Protein AF-A0AAW5BB51-F1 (afdb_monomer_lite)

Organism: NCBI:txid2867266

Secondary structure (DSSP, 8-state):
-EEE----SS--EEE--S----GGGTTSSHHHHHHHHHHHHHTTT-SEEE----SHHHHHHHHHHT-B----

Radius of gyration: 12.54 Å; chains: 1; bounding box: 33×21×28 Å

InterPro domains:
  IPR000182 GNAT domain [PF13508] (13-68)
  IPR000182 GNAT domain [PS51186] (1-72)
  IPR016181 Acyl-CoA N-acyltransferase [SSF55729] (10-69)
  IPR050769 N-acetyltransferase, camello-type [PTHR13947] (13-71)

Sequence (72 aa):
MCCKNLCGKNPIIGRIRRFYVSKEYRRNGIGSLLVQRIIDEAKRYYKILVLHTDTQQADRFYTSIGFSKENL

Foldseek 3Di:
DKDADDDDPDWQEAEDPDQDDPPVCPPVCPSVVVVVVVVVVCVVPTRMYDYDDPDPVVVVVVVVSPDDPDDD

Structure (mmCIF, N/CA/C/O backbone):
data_AF-A0AAW5BB51-F1
#
_entry.id   AF-A0AAW5BB51-F1
#
loop_
_atom_site.group_PDB
_atom_site.id
_atom_site.type_symbol
_atom_site.label_atom_id
_atom_site.label_alt_id
_atom_site.label_comp_id
_atom_site.label_asym_id
_atom_site.label_entity_id
_atom_site.label_seq_id
_atom_site.pdbx_PDB_ins_code
_atom_site.Cartn_x
_atom_site.Cartn_y
_atom_site.Cartn_z
_atom_site.occupancy
_atom_site.B_iso_or_equiv
_atom_site.auth_seq_id
_atom_site.auth_comp_id
_atom_site.auth_asym_id
_atom_site.auth_atom_id
_atom_site.pdbx_PDB_model_num
ATOM 1 N N . MET A 1 1 ? 6.786 6.020 -0.080 1.00 74.81 1 MET A N 1
ATOM 2 C CA . MET A 1 1 ? 7.257 4.645 0.180 1.00 74.81 1 MET A CA 1
ATOM 3 C C . MET A 1 1 ? 7.366 3.882 -1.122 1.00 74.81 1 MET A C 1
ATOM 5 O O . MET A 1 1 ? 6.644 4.217 -2.059 1.00 74.81 1 MET A O 1
ATOM 9 N N . CYS A 1 2 ? 8.236 2.878 -1.156 1.00 71.19 2 CYS A N 1
ATOM 10 C CA . CYS A 1 2 ? 8.627 2.113 -2.329 1.00 71.19 2 CYS A CA 1
ATOM 11 C C . CYS A 1 2 ? 8.649 0.608 -2.001 1.00 71.19 2 CYS A C 1
ATOM 13 O O . CYS A 1 2 ? 9.021 0.227 -0.897 1.00 71.19 2 CYS A O 1
ATOM 15 N N . CYS A 1 3 ? 8.249 -0.247 -2.937 1.00 68.75 3 CYS A N 1
ATOM 16 C CA . CYS A 1 3 ? 8.487 -1.689 -2.895 1.00 68.75 3 CYS A CA 1
ATOM 17 C C . CYS A 1 3 ? 9.281 -2.050 -4.157 1.00 68.75 3 CYS A C 1
ATOM 19 O O . CYS A 1 3 ? 8.770 -1.887 -5.271 1.00 68.75 3 CYS A O 1
ATOM 21 N N . LYS A 1 4 ? 10.545 -2.463 -3.986 1.00 63.00 4 LYS A N 1
ATOM 22 C CA . LYS A 1 4 ? 11.464 -2.804 -5.082 1.00 63.00 4 LYS A CA 1
ATOM 23 C C . LYS A 1 4 ? 11.645 -4.313 -5.185 1.00 63.00 4 LYS A C 1
ATOM 25 O O . LYS A 1 4 ? 11.939 -4.962 -4.189 1.00 63.00 4 LYS A O 1
ATOM 30 N N . ASN A 1 5 ? 11.609 -4.827 -6.411 1.00 58.78 5 ASN A N 1
ATOM 31 C CA . ASN A 1 5 ? 12.357 -6.019 -6.798 1.00 58.78 5 ASN A CA 1
ATOM 32 C C . ASN A 1 5 ? 13.129 -5.695 -8.094 1.00 58.78 5 ASN A C 1
ATOM 34 O O . ASN A 1 5 ? 12.541 -5.651 -9.169 1.00 58.78 5 ASN A O 1
ATOM 38 N N . LEU A 1 6 ? 14.450 -5.506 -7.956 1.00 45.53 6 LEU A N 1
ATOM 39 C CA . LEU A 1 6 ? 15.500 -5.471 -8.996 1.00 45.53 6 LEU A CA 1
ATOM 40 C C . LEU A 1 6 ? 15.820 -4.157 -9.753 1.00 45.53 6 LEU A C 1
ATOM 42 O O . LEU A 1 6 ? 14.973 -3.355 -10.138 1.00 45.53 6 LEU A O 1
ATOM 46 N N . CYS A 1 7 ? 17.136 -4.017 -9.962 1.00 44.72 7 CYS A N 1
ATOM 47 C CA . CYS A 1 7 ? 17.918 -2.984 -10.645 1.00 44.72 7 CYS A CA 1
ATOM 48 C C . CYS A 1 7 ? 17.550 -2.801 -12.136 1.00 44.72 7 CYS A C 1
ATOM 50 O O . CYS A 1 7 ? 17.299 -3.770 -12.850 1.00 44.72 7 CYS A O 1
ATOM 52 N N . GLY A 1 8 ? 17.574 -1.553 -12.625 1.00 43.06 8 GLY A N 1
ATOM 53 C CA . GLY A 1 8 ? 17.490 -1.217 -14.052 1.00 43.06 8 GLY A CA 1
ATOM 54 C C . GLY A 1 8 ? 17.228 0.274 -14.293 1.00 43.06 8 GLY A C 1
ATOM 55 O O . GLY A 1 8 ? 16.348 0.851 -13.664 1.00 43.06 8 GLY A O 1
ATOM 56 N N . LYS A 1 9 ? 17.976 0.890 -15.222 1.00 53.81 9 LYS A N 1
ATOM 57 C CA . LYS A 1 9 ? 18.051 2.347 -15.487 1.00 53.81 9 LYS A CA 1
ATOM 58 C C . LYS A 1 9 ? 16.756 3.036 -15.984 1.00 53.81 9 LYS A C 1
ATOM 60 O O . LYS A 1 9 ? 16.812 4.198 -16.360 1.00 53.81 9 LYS A O 1
ATOM 65 N N . ASN A 1 10 ? 15.604 2.360 -15.969 1.00 58.00 10 ASN A N 1
ATOM 66 C CA . ASN A 1 10 ? 14.284 2.991 -16.102 1.00 58.00 10 ASN A CA 1
ATOM 67 C C . ASN A 1 10 ? 13.189 2.060 -15.535 1.00 58.00 10 ASN A C 1
ATOM 69 O O . ASN A 1 10 ? 12.770 1.114 -16.212 1.00 58.00 10 ASN A O 1
ATOM 73 N N . PRO A 1 11 ? 12.751 2.245 -14.278 1.00 66.06 11 PRO A N 1
ATOM 74 C CA . PRO A 1 11 ? 11.690 1.427 -13.708 1.00 66.06 11 PRO A CA 1
ATOM 75 C C . PRO A 1 11 ? 10.322 1.867 -14.243 1.00 66.06 11 PRO A C 1
ATOM 77 O O . PRO A 1 11 ? 9.973 3.043 -14.186 1.00 66.06 11 PRO A O 1
ATOM 80 N N . ILE A 1 12 ? 9.507 0.918 -14.716 1.00 85.25 12 ILE A N 1
ATOM 81 C CA . ILE A 1 12 ? 8.071 1.163 -14.895 1.00 85.25 12 ILE A CA 1
ATOM 82 C C . ILE A 1 12 ? 7.484 1.261 -13.482 1.00 85.25 12 ILE A C 1
ATOM 84 O O . ILE A 1 12 ? 7.373 0.249 -12.781 1.00 85.25 12 ILE A O 1
ATOM 88 N N . ILE A 1 13 ? 7.209 2.490 -13.038 1.00 88.62 13 ILE A N 1
ATOM 89 C CA . ILE A 1 13 ? 6.727 2.794 -11.687 1.00 88.62 13 ILE A CA 1
ATOM 90 C C . ILE A 1 13 ? 5.198 2.798 -11.684 1.00 88.62 13 ILE A C 1
ATOM 92 O O . ILE A 1 13 ? 4.565 3.591 -12.380 1.00 88.62 13 ILE A O 1
ATOM 96 N N . GLY A 1 14 ? 4.603 1.942 -10.858 1.00 91.31 14 GLY A N 1
ATOM 97 C CA . GLY A 1 14 ? 3.175 1.962 -10.558 1.00 91.31 14 GLY A CA 1
ATOM 98 C C . GLY A 1 14 ? 2.920 2.718 -9.261 1.00 91.31 14 GLY A C 1
ATOM 99 O O . GLY A 1 14 ? 3.663 2.564 -8.293 1.00 91.31 14 GLY A O 1
ATOM 100 N N . ARG A 1 15 ? 1.863 3.535 -9.205 1.00 92.88 15 ARG A N 1
ATOM 101 C CA . ARG A 1 15 ? 1.484 4.252 -7.979 1.00 92.88 15 ARG A CA 1
ATOM 102 C C . ARG A 1 15 ? 0.164 3.736 -7.424 1.00 92.88 15 ARG A C 1
ATOM 104 O O . ARG A 1 15 ? -0.872 3.886 -8.069 1.00 92.88 15 ARG A O 1
ATOM 111 N N . ILE A 1 16 ? 0.177 3.252 -6.184 1.00 93.31 16 ILE A N 1
ATOM 112 C CA . ILE A 1 16 ? -1.057 2.966 -5.443 1.00 93.31 16 ILE A CA 1
ATOM 113 C C . ILE A 1 16 ? -1.674 4.301 -5.004 1.00 93.31 16 ILE A C 1
ATOM 115 O O . ILE A 1 16 ? -1.013 5.153 -4.401 1.00 93.31 16 ILE A O 1
ATOM 119 N N . ARG A 1 17 ? -2.951 4.515 -5.334 1.00 92.81 17 ARG A N 1
ATOM 120 C CA . ARG A 1 17 ? -3.710 5.728 -4.988 1.00 92.81 17 ARG A CA 1
ATOM 121 C C . ARG A 1 17 ? -5.078 5.340 -4.445 1.00 92.81 17 ARG A C 1
ATOM 123 O O . ARG A 1 17 ? -5.655 4.362 -4.898 1.00 92.81 17 ARG A O 1
ATOM 130 N N . ARG A 1 18 ? -5.607 6.166 -3.536 1.00 90.25 18 ARG A N 1
ATOM 131 C CA . ARG A 1 18 ? -6.972 6.053 -2.991 1.00 90.25 18 ARG A CA 1
ATOM 132 C C . ARG A 1 18 ? -7.298 4.662 -2.420 1.00 90.25 18 ARG A C 1
ATOM 134 O O . ARG A 1 18 ? -8.366 4.120 -2.674 1.00 90.25 18 ARG A O 1
ATOM 141 N N . PHE A 1 19 ? -6.369 4.087 -1.659 1.00 92.19 19 PHE A N 1
ATOM 142 C CA . PHE A 1 19 ? -6.572 2.816 -0.969 1.00 92.19 19 PHE A CA 1
ATOM 143 C C . PHE A 1 19 ? -7.043 3.062 0.466 1.00 92.19 19 PHE A C 1
ATOM 145 O O . PHE A 1 19 ? -6.289 3.603 1.278 1.00 92.19 19 PHE A O 1
ATOM 152 N N . TYR A 1 20 ? -8.277 2.663 0.779 1.00 92.31 20 TYR A N 1
ATOM 153 C CA . TYR A 1 20 ? -8.887 2.893 2.086 1.00 92.31 20 TYR A CA 1
ATOM 154 C C . TYR A 1 20 ? -9.671 1.671 2.558 1.00 92.31 20 TYR A C 1
ATOM 156 O O . TYR A 1 20 ? -10.340 1.003 1.777 1.00 92.31 20 TYR A O 1
ATOM 164 N N . VAL A 1 21 ? -9.631 1.436 3.868 1.00 92.75 21 VAL A N 1
ATOM 165 C CA . VAL A 1 21 ? -10.533 0.517 4.569 1.00 92.75 21 VAL A CA 1
ATOM 166 C C . VAL A 1 21 ? -11.355 1.348 5.548 1.00 92.75 21 VAL A C 1
ATOM 168 O O . VAL A 1 21 ? -10.788 2.143 6.319 1.00 92.75 21 VAL A O 1
ATOM 171 N N . SER A 1 22 ? -12.680 1.179 5.504 1.00 95.00 22 SER A N 1
ATOM 172 C CA . SER A 1 22 ? -13.598 1.833 6.443 1.00 95.00 22 SER A CA 1
ATOM 173 C C . SER A 1 22 ? -13.167 1.552 7.885 1.00 95.00 22 SER A C 1
ATOM 175 O O . SER A 1 22 ? -12.683 0.463 8.195 1.00 95.00 22 SER A O 1
ATOM 177 N N . LYS A 1 23 ? -13.297 2.554 8.763 1.00 93.38 23 LYS A N 1
ATOM 178 C CA . LYS A 1 23 ? -12.783 2.515 10.142 1.00 93.38 23 LYS A CA 1
ATOM 179 C C . LYS A 1 23 ? -13.293 1.295 10.914 1.00 93.38 23 LYS A C 1
ATOM 181 O O . LYS A 1 23 ? -12.504 0.670 11.617 1.00 93.38 23 LYS A O 1
ATOM 186 N N . GLU A 1 24 ? -14.562 0.949 10.723 1.00 96.81 24 GLU A N 1
ATOM 187 C CA . GLU A 1 24 ? -15.253 -0.182 11.361 1.00 96.81 24 GLU A CA 1
ATOM 188 C C . GLU A 1 24 ? -14.640 -1.540 10.993 1.00 96.81 24 GLU A C 1
ATOM 190 O O . GLU A 1 24 ? -14.677 -2.476 11.782 1.00 96.81 24 GLU A O 1
ATOM 195 N N . TYR A 1 25 ? -13.994 -1.629 9.828 1.00 94.50 25 TYR A N 1
ATOM 196 C CA . TYR A 1 25 ? -13.441 -2.868 9.281 1.00 94.50 25 TYR A CA 1
ATOM 197 C C . TYR A 1 25 ? -11.913 -2.965 9.431 1.00 94.50 25 TYR A C 1
ATOM 199 O O . TYR A 1 25 ? -11.295 -3.947 9.009 1.00 94.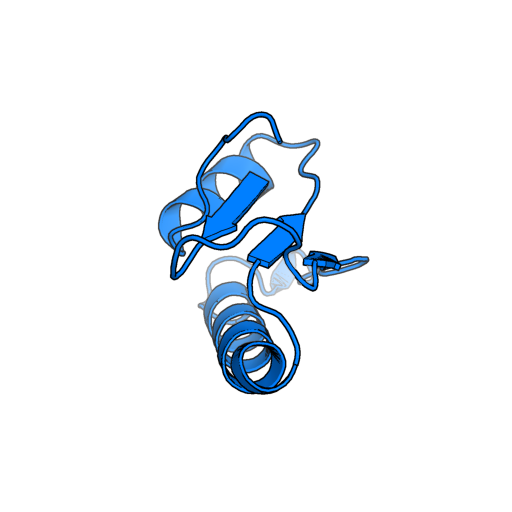50 25 TYR A O 1
ATOM 207 N N . ARG A 1 26 ? -11.256 -1.970 10.042 1.00 93.38 26 ARG A N 1
ATOM 208 C CA . ARG A 1 26 ? -9.797 -1.986 10.252 1.00 93.38 26 ARG A CA 1
ATOM 209 C C . ARG A 1 26 ? -9.389 -3.021 11.301 1.00 93.38 26 ARG A C 1
ATOM 211 O O . ARG A 1 26 ? -10.151 -3.344 12.200 1.00 93.38 26 ARG A O 1
ATOM 218 N N . ARG A 1 27 ? -8.127 -3.467 11.223 1.00 91.62 27 ARG A N 1
ATOM 219 C CA . ARG A 1 27 ? -7.505 -4.471 12.116 1.00 91.62 27 ARG A CA 1
ATOM 220 C C . ARG A 1 27 ? -8.078 -5.894 12.003 1.00 91.62 27 ARG A C 1
ATOM 222 O O . ARG A 1 27 ? -7.724 -6.739 12.807 1.00 91.62 27 ARG A O 1
ATOM 229 N N . ASN A 1 28 ? -8.851 -6.171 10.951 1.00 94.50 28 ASN A N 1
ATOM 230 C CA . ASN A 1 28 ? -9.342 -7.511 10.598 1.00 94.50 28 ASN A CA 1
ATOM 231 C C . ASN A 1 28 ? -8.577 -8.141 9.412 1.00 94.50 28 ASN A C 1
ATOM 233 O O . ASN A 1 28 ? -9.110 -8.980 8.700 1.00 94.50 28 ASN A O 1
ATOM 237 N N . GLY A 1 29 ? -7.366 -7.668 9.097 1.00 94.75 29 GLY A N 1
ATOM 238 C CA . GLY A 1 29 ? -6.555 -8.192 7.981 1.00 94.75 29 GLY A CA 1
ATOM 239 C C . GLY A 1 29 ? -7.003 -7.796 6.562 1.00 94.75 29 GLY A C 1
ATOM 240 O O . GLY A 1 29 ? -6.224 -7.950 5.626 1.00 94.75 29 GLY A O 1
ATOM 241 N N . ILE A 1 30 ? -8.192 -7.204 6.392 1.00 96.00 30 ILE A N 1
ATOM 242 C CA . ILE A 1 30 ? -8.761 -6.809 5.083 1.00 96.00 30 ILE A CA 1
ATOM 243 C C . ILE A 1 30 ? -7.799 -5.934 4.269 1.00 96.00 30 ILE A C 1
ATOM 245 O O . ILE A 1 30 ? -7.588 -6.168 3.083 1.00 96.00 30 ILE A O 1
ATOM 249 N N . GLY A 1 31 ? -7.188 -4.933 4.910 1.00 95.81 31 GLY A N 1
ATOM 250 C CA . GLY A 1 31 ? -6.239 -4.045 4.239 1.00 95.81 31 GLY A CA 1
ATOM 251 C C . GLY A 1 31 ? -5.049 -4.810 3.661 1.00 95.81 31 GLY A C 1
ATOM 252 O O . GLY A 1 31 ? -4.712 -4.624 2.495 1.00 95.81 31 GLY A O 1
ATOM 253 N N . SER A 1 32 ? -4.444 -5.692 4.457 1.00 96.00 32 SER A N 1
ATOM 254 C CA . SER A 1 32 ? -3.294 -6.492 4.035 1.00 96.00 32 SER A CA 1
ATOM 255 C C . SER A 1 32 ? -3.660 -7.429 2.886 1.00 96.00 32 SER A C 1
ATOM 257 O O . SER A 1 32 ? -2.931 -7.483 1.901 1.00 96.00 32 SER A O 1
ATOM 259 N N . LEU A 1 33 ? -4.821 -8.091 2.967 1.00 96.75 33 LEU A N 1
ATOM 260 C CA . LEU A 1 33 ? -5.322 -8.976 1.912 1.00 96.75 33 LEU A CA 1
ATOM 261 C C . 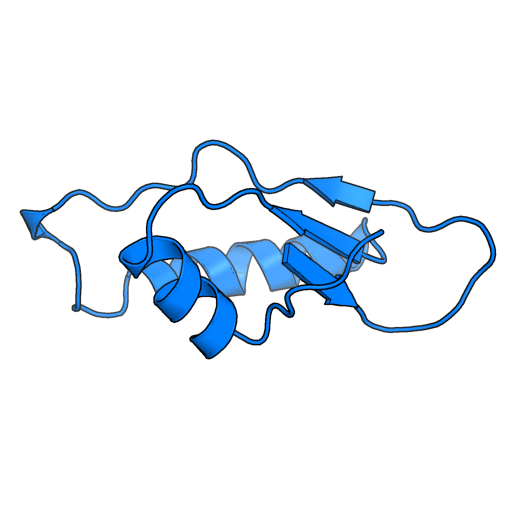LEU A 1 33 ? -5.470 -8.238 0.572 1.00 96.75 33 LEU A C 1
ATOM 263 O O . LEU A 1 33 ? -4.987 -8.705 -0.460 1.00 96.75 33 LEU A O 1
ATOM 267 N N . LEU A 1 34 ? -6.107 -7.064 0.588 1.00 96.25 34 LEU A N 1
ATOM 268 C CA . LEU A 1 34 ? -6.332 -6.277 -0.623 1.00 96.25 34 LEU A CA 1
ATOM 269 C C . LEU A 1 34 ? -5.023 -5.731 -1.209 1.00 96.25 34 LEU A C 1
ATOM 271 O O . LEU A 1 34 ? -4.820 -5.810 -2.420 1.00 96.25 34 LEU A O 1
ATOM 275 N N . VAL A 1 35 ? -4.121 -5.199 -0.374 1.00 95.69 35 VAL A N 1
ATOM 276 C CA . VAL A 1 35 ? -2.819 -4.696 -0.849 1.00 95.69 35 VAL A CA 1
ATOM 277 C C . VAL A 1 35 ? -1.983 -5.825 -1.437 1.00 95.69 35 VAL A C 1
ATOM 279 O O . VAL A 1 35 ? -1.385 -5.630 -2.492 1.00 95.69 35 VAL A O 1
ATOM 282 N N . GLN A 1 36 ? -1.971 -7.003 -0.812 1.00 95.62 36 GLN A N 1
ATOM 283 C CA . GLN A 1 36 ? -1.237 -8.153 -1.332 1.00 95.62 36 GLN A CA 1
ATOM 284 C C . GLN A 1 36 ? -1.729 -8.533 -2.732 1.00 95.62 36 GLN A C 1
ATOM 286 O O . GLN A 1 36 ? -0.925 -8.672 -3.652 1.00 95.62 36 GLN A O 1
ATOM 291 N N . ARG A 1 37 ? -3.053 -8.581 -2.932 1.00 96.44 37 ARG A N 1
ATOM 292 C CA . ARG A 1 37 ? -3.641 -8.849 -4.249 1.00 96.44 37 ARG A CA 1
ATOM 293 C C . ARG A 1 37 ? -3.256 -7.792 -5.289 1.00 96.44 37 ARG A C 1
ATOM 295 O O . ARG A 1 37 ? -2.941 -8.144 -6.423 1.00 96.44 37 ARG A O 1
ATOM 302 N N . ILE A 1 38 ? -3.254 -6.511 -4.908 1.00 95.00 38 ILE A N 1
ATOM 303 C CA . ILE A 1 38 ? -2.812 -5.411 -5.782 1.00 95.00 38 ILE A CA 1
ATOM 304 C C . ILE A 1 38 ? -1.343 -5.592 -6.174 1.00 95.00 38 ILE A C 1
ATOM 306 O O . ILE A 1 38 ? -1.010 -5.459 -7.349 1.00 95.00 38 ILE A O 1
ATOM 310 N N . ILE A 1 39 ? -0.471 -5.900 -5.209 1.00 94.38 39 ILE A N 1
ATOM 311 C CA . ILE A 1 39 ? 0.956 -6.138 -5.452 1.00 94.38 39 ILE A CA 1
ATOM 312 C C . ILE A 1 39 ? 1.141 -7.303 -6.428 1.00 94.38 39 ILE A C 1
ATOM 314 O O . ILE A 1 39 ? 1.916 -7.184 -7.376 1.00 94.38 39 ILE A O 1
ATOM 318 N N . ASP A 1 40 ? 0.427 -8.408 -6.223 1.00 95.00 40 ASP A N 1
ATOM 319 C CA . ASP A 1 40 ? 0.579 -9.611 -7.042 1.00 95.00 40 ASP A CA 1
ATOM 320 C C . ASP A 1 40 ? 0.165 -9.399 -8.502 1.00 95.00 40 ASP A C 1
ATOM 322 O O . ASP A 1 40 ? 0.847 -9.883 -9.406 1.00 95.00 40 ASP A O 1
ATOM 326 N N . GLU A 1 41 ? -0.883 -8.615 -8.756 1.00 94.75 41 GLU A N 1
ATOM 327 C CA . GLU A 1 41 ? -1.245 -8.217 -10.121 1.00 94.75 41 GLU A CA 1
ATOM 328 C C . GLU A 1 41 ? -0.262 -7.193 -10.705 1.00 94.75 41 GLU A C 1
ATOM 330 O O . GLU A 1 41 ? 0.176 -7.313 -11.851 1.00 94.75 41 GLU A O 1
ATOM 335 N N . ALA A 1 42 ? 0.149 -6.204 -9.911 1.00 92.88 42 ALA A N 1
ATOM 336 C CA . ALA A 1 42 ? 1.039 -5.139 -10.356 1.00 92.88 42 ALA A CA 1
ATOM 337 C C . ALA A 1 42 ? 2.437 -5.629 -10.762 1.00 92.88 42 ALA A C 1
ATOM 339 O O . ALA A 1 42 ? 3.037 -5.028 -11.654 1.00 92.88 42 ALA A O 1
ATOM 340 N N . LYS A 1 43 ? 2.935 -6.731 -10.180 1.00 89.94 43 LYS A N 1
ATOM 341 C CA . LYS A 1 43 ? 4.211 -7.374 -10.564 1.00 89.94 43 LYS A CA 1
ATOM 342 C C . LYS A 1 43 ? 4.305 -7.693 -12.061 1.00 89.94 43 LYS A C 1
ATOM 344 O O . LYS A 1 43 ? 5.408 -7.781 -12.591 1.00 89.94 43 LYS A O 1
ATOM 349 N N . ARG A 1 44 ? 3.170 -7.859 -12.748 1.00 91.81 44 ARG A N 1
ATOM 350 C CA . ARG A 1 44 ? 3.115 -8.137 -14.194 1.00 91.81 44 ARG A CA 1
ATOM 351 C C . ARG A 1 44 ? 3.433 -6.912 -15.056 1.00 91.81 44 ARG A C 1
ATOM 353 O O . ARG A 1 44 ? 3.815 -7.070 -16.209 1.00 91.81 44 ARG A O 1
ATOM 360 N N . TYR A 1 45 ? 3.265 -5.708 -14.508 1.00 90.12 45 TYR A N 1
ATOM 361 C CA . TYR A 1 45 ? 3.313 -4.447 -15.257 1.00 90.12 45 TYR A CA 1
ATOM 362 C C . TYR A 1 45 ? 4.381 -3.479 -14.741 1.00 90.12 45 TYR A C 1
ATOM 364 O O . TYR A 1 45 ? 4.913 -2.679 -15.507 1.00 90.12 45 TYR A O 1
ATOM 372 N N . TYR A 1 46 ? 4.699 -3.539 -13.446 1.00 89.94 46 TYR A N 1
ATOM 373 C CA . TYR A 1 46 ? 5.531 -2.559 -12.758 1.00 89.94 46 TYR A CA 1
ATOM 374 C C . TYR A 1 46 ? 6.727 -3.223 -12.082 1.00 89.94 46 TYR A C 1
ATOM 376 O O . TYR A 1 46 ? 6.602 -4.264 -11.441 1.00 89.94 46 TYR A O 1
ATOM 384 N N . LYS A 1 47 ? 7.890 -2.570 -12.176 1.00 88.00 47 LYS A N 1
ATOM 385 C CA . LYS A 1 47 ? 9.114 -2.985 -11.466 1.00 88.00 47 LYS A CA 1
ATOM 386 C C . LYS A 1 47 ? 9.192 -2.404 -10.058 1.00 88.00 47 LYS A C 1
ATOM 388 O O . LYS A 1 47 ? 9.842 -2.962 -9.179 1.00 88.00 47 LYS A O 1
ATOM 393 N N . ILE A 1 48 ? 8.548 -1.255 -9.867 1.00 88.38 48 ILE A N 1
ATOM 394 C CA . ILE A 1 48 ? 8.525 -0.533 -8.604 1.00 88.38 48 ILE A CA 1
ATOM 395 C C . ILE A 1 48 ? 7.094 -0.099 -8.328 1.00 88.38 48 ILE A C 1
ATOM 397 O O . ILE A 1 48 ? 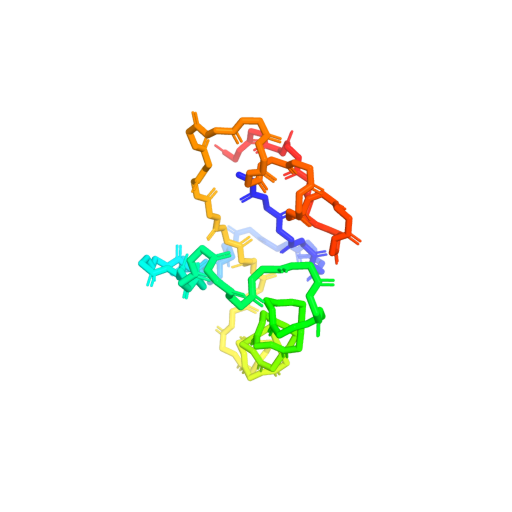6.443 0.491 -9.193 1.00 88.38 48 ILE A O 1
ATOM 401 N N . LEU A 1 49 ? 6.629 -0.345 -7.106 1.00 92.19 49 LEU A N 1
ATOM 402 C CA . LEU A 1 49 ? 5.400 0.253 -6.604 1.00 92.19 49 LEU A CA 1
ATOM 403 C C . LEU A 1 49 ? 5.708 1.359 -5.612 1.00 92.19 49 LEU A C 1
ATOM 405 O O . LEU A 1 49 ? 6.447 1.153 -4.651 1.00 92.19 49 LEU A O 1
ATOM 409 N N . VAL A 1 50 ? 5.088 2.517 -5.820 1.00 93.06 50 VAL A N 1
ATOM 410 C CA . VAL A 1 50 ? 5.186 3.660 -4.915 1.00 93.06 50 VAL A CA 1
ATOM 411 C C . VAL A 1 50 ? 3.833 4.042 -4.341 1.00 93.06 50 VAL A C 1
ATOM 413 O O . VAL A 1 50 ? 2.781 3.871 -4.959 1.00 93.06 50 VAL A O 1
ATOM 416 N N . LEU A 1 51 ? 3.865 4.617 -3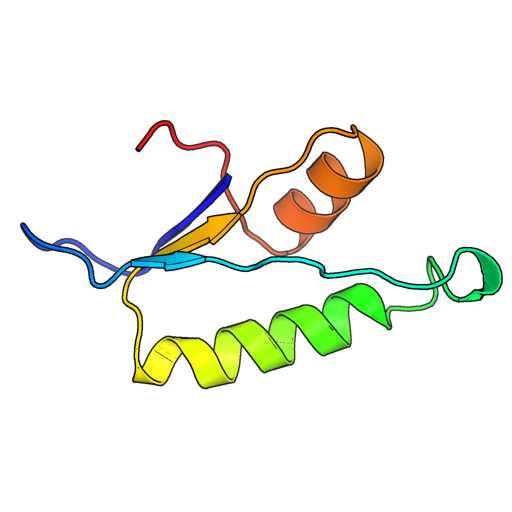.146 1.00 93.75 51 LEU A N 1
ATOM 417 C CA . LEU A 1 51 ? 2.698 5.203 -2.501 1.00 93.75 51 LEU A CA 1
ATOM 418 C C . LEU A 1 51 ? 3.098 6.371 -1.609 1.00 93.75 51 LEU A C 1
ATOM 420 O O . LEU A 1 51 ? 4.256 6.506 -1.198 1.00 93.75 51 LEU A O 1
ATOM 424 N N . HIS A 1 52 ? 2.115 7.208 -1.307 1.00 91.69 52 HIS A N 1
ATOM 425 C CA . HIS A 1 52 ? 2.253 8.298 -0.356 1.00 91.69 52 HIS A CA 1
ATOM 426 C C . HIS A 1 52 ? 1.415 7.993 0.884 1.00 91.69 52 HIS A C 1
ATOM 428 O O . HIS A 1 52 ? 0.262 7.581 0.762 1.00 91.69 52 HIS A O 1
ATOM 434 N N . THR A 1 53 ? 2.009 8.207 2.052 1.00 90.44 53 THR A N 1
ATOM 435 C CA . THR A 1 53 ? 1.356 8.132 3.359 1.00 90.44 53 THR A CA 1
ATOM 436 C C . THR A 1 53 ? 1.572 9.449 4.080 1.00 90.44 53 THR A C 1
ATOM 438 O O . THR A 1 53 ? 2.705 9.908 4.185 1.00 90.44 53 THR A O 1
ATOM 441 N N . ASP A 1 54 ? 0.499 9.999 4.621 1.00 91.00 54 ASP A N 1
ATOM 442 C CA . ASP A 1 54 ? 0.456 11.236 5.404 1.00 91.00 54 ASP A CA 1
ATOM 443 C C . ASP A 1 54 ? 0.152 10.978 6.893 1.00 91.00 54 ASP A C 1
ATOM 445 O O . ASP A 1 54 ? 0.198 11.890 7.713 1.00 91.00 54 ASP A O 1
ATOM 449 N N . THR A 1 55 ? -0.124 9.724 7.272 1.00 92.38 55 THR A N 1
ATOM 450 C CA . THR A 1 55 ? -0.432 9.335 8.655 1.00 92.38 55 THR A CA 1
ATOM 451 C C . THR A 1 55 ? 0.504 8.246 9.171 1.00 92.38 55 THR A C 1
ATOM 453 O O . THR A 1 55 ? 0.851 7.307 8.455 1.00 92.38 55 THR A O 1
ATOM 456 N N . GLN A 1 56 ? 0.833 8.296 10.468 1.00 93.88 56 GLN A N 1
ATOM 457 C CA . GLN A 1 56 ? 1.623 7.252 11.142 1.00 93.88 56 GLN A CA 1
ATOM 458 C C . GLN A 1 56 ? 0.943 5.870 11.129 1.00 93.88 56 GLN A C 1
ATOM 460 O O . GLN A 1 56 ? 1.602 4.839 11.260 1.00 93.88 56 GLN A O 1
ATOM 465 N N . GLN A 1 57 ? -0.390 5.824 11.024 1.00 92.56 57 GLN A N 1
ATOM 466 C CA . GLN A 1 57 ? -1.122 4.562 10.903 1.00 92.56 57 GLN A CA 1
ATOM 467 C C . GLN A 1 57 ? -0.878 3.921 9.535 1.00 92.56 57 GLN A C 1
ATOM 469 O O . GLN A 1 57 ? -0.552 2.737 9.479 1.00 92.56 57 GLN A O 1
ATOM 474 N N . ALA A 1 58 ? -1.005 4.695 8.452 1.00 92.38 58 ALA A N 1
ATOM 475 C CA . ALA A 1 58 ? -0.716 4.205 7.108 1.00 92.38 58 ALA A CA 1
ATOM 476 C C . ALA A 1 58 ? 0.767 3.838 6.961 1.00 92.38 58 ALA A C 1
ATOM 478 O O . ALA A 1 58 ? 1.086 2.811 6.371 1.00 92.38 58 ALA A O 1
ATOM 479 N N . ASP A 1 59 ? 1.654 4.633 7.561 1.00 93.44 59 ASP A N 1
ATOM 480 C CA . ASP A 1 59 ? 3.094 4.389 7.570 1.00 93.44 59 ASP A CA 1
ATOM 481 C C . ASP A 1 59 ? 3.448 3.012 8.158 1.00 93.44 59 ASP A C 1
ATOM 483 O O . ASP A 1 59 ? 4.082 2.185 7.497 1.00 93.44 59 ASP A O 1
ATOM 487 N N . ARG A 1 60 ? 2.950 2.718 9.367 1.00 94.19 60 ARG A N 1
ATOM 488 C CA . ARG A 1 60 ? 3.139 1.413 10.020 1.00 94.19 60 ARG A CA 1
ATOM 489 C C . ARG A 1 60 ? 2.525 0.270 9.220 1.00 94.19 60 ARG A C 1
ATOM 491 O O . ARG A 1 60 ? 3.145 -0.780 9.082 1.00 94.19 60 ARG A O 1
ATOM 498 N N . PHE A 1 61 ? 1.329 0.483 8.677 1.00 94.75 61 PHE A N 1
ATOM 499 C CA . PHE A 1 61 ? 0.633 -0.512 7.869 1.00 94.75 61 PHE A CA 1
ATOM 500 C C . PHE A 1 61 ? 1.446 -0.906 6.628 1.00 94.75 61 PHE A C 1
ATOM 502 O O . PHE A 1 61 ? 1.762 -2.080 6.459 1.00 94.75 61 PHE A O 1
ATOM 509 N N . TYR A 1 62 ? 1.861 0.050 5.797 1.00 95.25 62 TYR A N 1
ATOM 510 C CA . TYR A 1 62 ? 2.614 -0.276 4.584 1.00 95.25 62 TYR A CA 1
ATOM 511 C C . TYR A 1 62 ? 4.030 -0.780 4.879 1.00 95.25 62 TYR A C 1
ATOM 513 O O . TYR A 1 62 ? 4.499 -1.683 4.186 1.00 95.25 62 TYR A O 1
ATOM 521 N N . THR A 1 63 ? 4.674 -0.290 5.943 1.00 94.31 63 THR A N 1
ATOM 522 C CA . THR A 1 63 ? 5.969 -0.834 6.385 1.00 94.31 63 THR A CA 1
ATOM 523 C C . THR A 1 63 ? 5.840 -2.305 6.796 1.00 94.31 63 THR A C 1
ATOM 525 O O . THR A 1 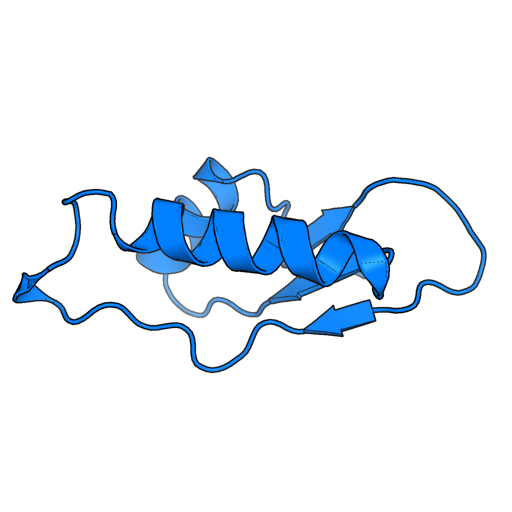63 ? 6.665 -3.1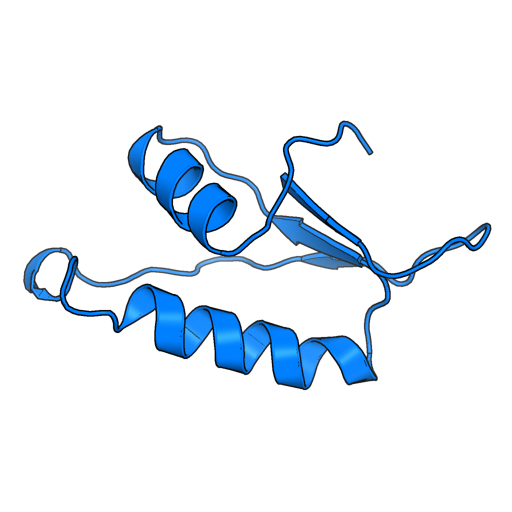18 6.392 1.00 94.31 63 THR A O 1
ATOM 528 N N . SER A 1 64 ? 4.767 -2.691 7.502 1.00 93.88 64 SER A N 1
ATOM 529 C CA . SER A 1 64 ? 4.520 -4.102 7.860 1.00 93.88 64 SER A CA 1
ATOM 530 C C . SER A 1 64 ? 4.257 -5.027 6.665 1.00 93.88 64 SER A C 1
ATOM 532 O O . SER A 1 64 ? 4.408 -6.236 6.790 1.00 93.88 64 SER A O 1
ATOM 534 N N . ILE A 1 65 ? 3.884 -4.470 5.508 1.00 92.94 65 ILE A N 1
ATOM 535 C CA . ILE A 1 65 ? 3.671 -5.217 4.256 1.00 92.94 65 ILE A CA 1
ATOM 536 C C . ILE A 1 65 ? 4.985 -5.367 3.466 1.00 92.94 65 ILE A C 1
ATOM 538 O O . ILE A 1 65 ? 5.063 -6.168 2.538 1.00 92.94 65 ILE A O 1
ATOM 542 N N . GLY A 1 66 ? 6.036 -4.627 3.835 1.00 91.75 66 GLY A N 1
ATOM 543 C CA . GLY A 1 66 ? 7.342 -4.665 3.171 1.00 91.75 66 GLY A CA 1
ATOM 544 C C . GLY A 1 66 ? 7.628 -3.471 2.259 1.00 91.75 66 GLY A C 1
ATOM 545 O O . GLY A 1 66 ? 8.577 -3.515 1.477 1.00 91.75 66 GLY A O 1
ATOM 546 N N . PHE A 1 67 ? 6.842 -2.390 2.340 1.00 92.94 67 PHE A N 1
ATOM 547 C CA . PHE A 1 67 ? 7.244 -1.120 1.733 1.00 92.94 67 PHE A CA 1
ATOM 548 C C . PHE A 1 67 ? 8.337 -0.447 2.568 1.00 92.94 67 PHE A C 1
ATOM 550 O O . PHE A 1 67 ? 8.271 -0.408 3.794 1.00 92.94 67 PHE A O 1
ATOM 557 N N . SER A 1 68 ? 9.307 0.163 1.896 1.00 91.44 68 SER A N 1
ATOM 558 C CA . SER A 1 68 ? 10.389 0.928 2.507 1.00 91.44 68 SER A CA 1
ATOM 559 C C . SER A 1 68 ? 10.230 2.433 2.263 1.00 91.44 68 SER A C 1
ATOM 561 O O . SER A 1 68 ? 9.633 2.895 1.280 1.00 91.44 68 SER A O 1
ATOM 563 N N . LYS A 1 69 ? 10.765 3.241 3.182 1.00 85.25 69 LYS A N 1
ATOM 564 C CA . LYS A 1 69 ? 10.865 4.699 3.033 1.00 85.25 69 LYS A CA 1
ATOM 565 C C . LYS A 1 69 ? 12.117 5.037 2.229 1.00 85.25 69 LYS A C 1
ATOM 567 O O . LYS A 1 69 ? 13.098 5.524 2.770 1.00 85.25 69 LYS A O 1
ATOM 572 N N . GLU A 1 70 ? 12.105 4.717 0.946 1.00 73.44 70 GLU A N 1
ATOM 573 C CA . GLU A 1 70 ? 13.149 5.186 0.040 1.00 73.44 70 GLU A CA 1
ATOM 574 C C . GLU A 1 70 ? 12.778 6.553 -0.526 1.00 73.44 70 GLU A C 1
ATOM 576 O O . GLU A 1 70 ? 11.636 6.772 -0.946 1.00 73.44 70 GLU A O 1
ATOM 581 N N . ASN A 1 71 ? 13.767 7.443 -0.557 1.00 57.03 71 ASN A N 1
ATOM 582 C CA . ASN A 1 71 ? 13.745 8.605 -1.429 1.00 57.03 71 ASN A CA 1
ATOM 583 C C . ASN A 1 71 ? 14.085 8.093 -2.836 1.00 57.03 71 ASN A C 1
ATOM 585 O O . ASN A 1 71 ? 15.165 7.540 -3.045 1.00 57.03 71 ASN A O 1
ATOM 589 N N . LEU A 1 72 ? 13.113 8.178 -3.743 1.00 55.56 72 LEU A N 1
ATOM 590 C CA . LEU A 1 72 ? 13.283 7.911 -5.172 1.00 55.56 72 LEU A CA 1
ATOM 591 C C . LEU A 1 72 ? 13.687 9.200 -5.877 1.00 55.56 72 LEU A C 1
ATOM 593 O O . LEU A 1 72 ? 13.081 10.241 -5.533 1.00 55.56 72 LEU A O 1
#

pLDDT: mean 86.41, std 14.12, range [43.06, 96.81]